Protein AF-A0A352IQT7-F1 (afdb_monomer_lite)

Foldseek 3Di:
DDDDDVVVVVVCVPDPVNVVVVVVVCVVQVQAAEDEAEEELDPVPCLLVVLVVVLVCCVVCVVNQVRYDYDYHYHYDDPPPCVSVVVVVSNVVSVCVSCVVRPD

Organism: NCBI:txid1033846

Secondary structure (DSSP, 8-state):
-----HHHHHHHHH-HHHHHHHHHHHHHTTTSEEEEEEEES-GGG-HHHHHHHHHHHHHH-GGGTTTEEEEEEEEPPPTT-THHHHHHHHHHHHHHHHHHHH--

Structure (mmCIF, N/CA/C/O backbone):
data_AF-A0A352IQT7-F1
#
_entry.id   AF-A0A352IQT7-F1
#
loop_
_atom_site.group_PDB
_atom_site.id
_atom_site.type_symbol
_atom_site.label_atom_id
_atom_site.label_alt_id
_atom_site.label_comp_id
_atom_site.label_asym_id
_atom_site.label_entity_id
_atom_site.label_seq_id
_atom_site.pdbx_PDB_ins_code
_atom_site.Cartn_x
_atom_site.Cartn_y
_atom_site.Cartn_z
_atom_site.occupancy
_atom_site.B_iso_or_equiv
_atom_site.auth_seq_id
_atom_site.auth_comp_id
_atom_site.auth_asym_id
_atom_site.auth_atom_id
_atom_site.pdbx_PDB_model_num
ATOM 1 N N . PRO A 1 1 ? 1.345 9.717 -25.162 1.00 83.56 1 PRO A N 1
ATOM 2 C CA . PRO A 1 1 ? 0.859 8.778 -24.121 1.00 83.56 1 PRO A CA 1
ATOM 3 C C . PRO A 1 1 ? 1.567 7.424 -24.238 1.00 83.56 1 PRO A C 1
ATOM 5 O O . PRO A 1 1 ? 1.629 6.871 -25.331 1.00 83.56 1 PRO A O 1
ATOM 8 N N . VAL A 1 2 ? 2.132 6.923 -23.139 1.00 90.31 2 VAL A N 1
ATOM 9 C CA . VAL A 1 2 ? 2.775 5.598 -23.091 1.00 90.31 2 VAL A CA 1
ATOM 10 C C . VAL A 1 2 ? 1.750 4.578 -22.587 1.00 90.31 2 VAL A C 1
ATOM 12 O O . VAL A 1 2 ? 1.005 4.882 -21.658 1.00 90.31 2 VAL A O 1
ATOM 15 N N . GLY A 1 3 ? 1.675 3.409 -23.229 1.00 94.19 3 GLY A N 1
ATOM 16 C CA . GLY A 1 3 ? 0.745 2.327 -22.885 1.00 94.19 3 GLY A CA 1
ATOM 17 C C . GLY A 1 3 ? 1.417 1.138 -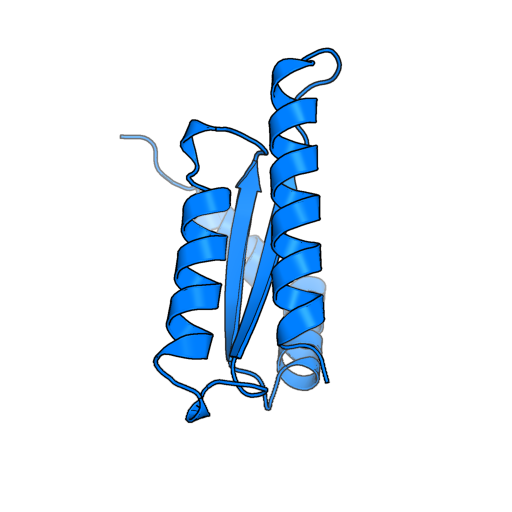22.189 1.00 94.19 3 GLY A C 1
ATOM 18 O O . GLY A 1 3 ? 2.596 1.187 -21.845 1.00 94.19 3 GLY A O 1
ATOM 19 N N . LEU A 1 4 ? 0.657 0.055 -22.015 1.00 95.12 4 LEU A N 1
ATOM 20 C CA . LEU A 1 4 ? 1.114 -1.225 -21.466 1.00 95.12 4 LEU A CA 1
ATOM 21 C C . LEU A 1 4 ? 1.083 -2.308 -22.552 1.00 95.12 4 LEU A C 1
ATOM 23 O O . LEU A 1 4 ? 0.149 -2.356 -23.353 1.00 95.12 4 LEU A O 1
ATOM 27 N N . ASP A 1 5 ? 2.064 -3.210 -22.544 1.00 96.44 5 ASP A N 1
ATOM 28 C CA . ASP A 1 5 ? 2.027 -4.417 -23.371 1.00 96.44 5 ASP A CA 1
ATOM 29 C C . ASP A 1 5 ? 0.996 -5.412 -22.816 1.00 96.44 5 ASP A C 1
ATOM 31 O O . ASP A 1 5 ? 1.235 -6.129 -21.840 1.00 96.44 5 ASP A O 1
ATOM 35 N N . LEU A 1 6 ? -0.168 -5.460 -23.464 1.00 96.81 6 LEU A N 1
ATOM 36 C CA . LEU A 1 6 ? -1.264 -6.344 -23.077 1.00 96.81 6 LEU A CA 1
ATOM 37 C C . LEU A 1 6 ? -0.925 -7.823 -23.266 1.00 96.81 6 LEU A C 1
ATOM 39 O O . LEU A 1 6 ? -1.455 -8.657 -22.535 1.00 96.81 6 LEU A O 1
ATOM 43 N N . ASN A 1 7 ? -0.058 -8.168 -24.219 1.00 97.69 7 ASN A N 1
ATOM 44 C CA . ASN A 1 7 ? 0.322 -9.559 -24.428 1.00 97.69 7 ASN A CA 1
ATOM 45 C C . ASN A 1 7 ? 1.168 -10.040 -23.260 1.00 97.69 7 ASN A C 1
ATOM 47 O O . ASN A 1 7 ? 0.893 -11.112 -22.730 1.00 97.69 7 ASN A O 1
ATOM 51 N N . ARG A 1 8 ? 2.123 -9.234 -22.789 1.00 96.56 8 ARG A N 1
ATOM 52 C CA . ARG A 1 8 ? 2.910 -9.573 -21.597 1.00 96.56 8 ARG A CA 1
ATOM 53 C C . ARG A 1 8 ? 2.028 -9.827 -20.372 1.00 96.56 8 ARG A C 1
ATOM 55 O O . ARG A 1 8 ? 2.259 -10.797 -19.656 1.00 96.56 8 ARG A O 1
ATOM 62 N N . VAL A 1 9 ? 0.999 -9.004 -20.159 1.00 96.81 9 VAL A N 1
ATOM 63 C CA . VAL A 1 9 ? 0.035 -9.204 -19.062 1.00 96.81 9 VAL A CA 1
ATOM 64 C C . VAL A 1 9 ? -0.745 -10.505 -19.241 1.00 96.81 9 VAL A C 1
ATOM 66 O O . VAL A 1 9 ? -0.846 -11.282 -18.299 1.00 96.81 9 VAL A O 1
ATOM 69 N N . ARG A 1 10 ? -1.264 -10.780 -20.445 1.00 97.50 10 ARG A N 1
ATOM 70 C CA . ARG A 1 10 ? -2.004 -12.023 -20.720 1.00 97.50 10 ARG A CA 1
ATOM 71 C C . ARG A 1 10 ? -1.153 -13.268 -20.489 1.00 97.50 10 ARG A C 1
ATOM 73 O O . ARG A 1 10 ? -1.653 -14.214 -19.899 1.00 97.50 10 ARG A O 1
ATOM 80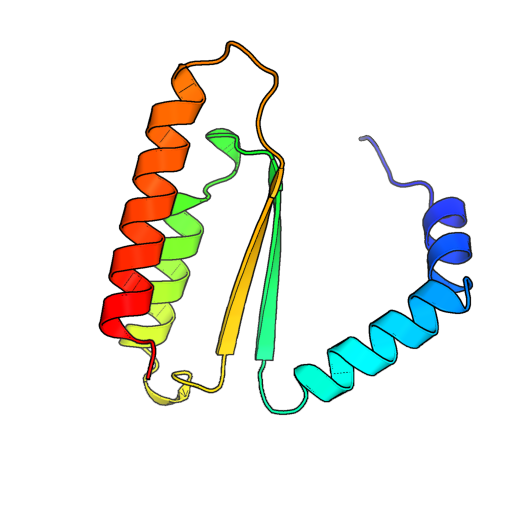 N N . HIS A 1 11 ? 0.109 -13.257 -20.919 1.00 97.44 11 HIS A N 1
ATOM 81 C CA . HIS A 1 11 ? 1.019 -14.382 -20.694 1.00 97.44 11 HIS A CA 1
ATOM 82 C C . HIS A 1 11 ? 1.282 -14.592 -19.202 1.00 97.44 11 HIS A C 1
ATOM 84 O O . HIS A 1 11 ? 1.193 -15.719 -18.736 1.00 97.44 11 HIS A O 1
ATOM 90 N N . ALA A 1 12 ? 1.525 -13.517 -18.444 1.00 96.56 12 ALA A N 1
ATOM 91 C CA . ALA A 1 12 ? 1.704 -13.615 -16.997 1.00 96.56 12 ALA A CA 1
ATOM 92 C C . ALA A 1 12 ? 0.452 -14.162 -16.291 1.00 96.56 12 ALA A C 1
ATOM 94 O O . ALA A 1 12 ? 0.567 -14.998 -15.407 1.00 96.56 12 ALA A O 1
ATOM 95 N N . LEU A 1 13 ? -0.746 -13.735 -16.703 1.00 96.81 13 LEU A N 1
ATOM 96 C CA . LEU A 1 13 ? -2.011 -14.224 -16.139 1.00 96.81 13 LEU A CA 1
ATOM 97 C C . LEU A 1 13 ? -2.357 -15.665 -16.545 1.00 96.81 13 LEU A C 1
ATOM 99 O O . LEU A 1 13 ? -3.231 -16.263 -15.927 1.00 96.81 13 LEU A O 1
ATOM 103 N N . ALA A 1 14 ? -1.716 -16.201 -17.585 1.00 97.00 14 ALA A N 1
ATOM 104 C CA . ALA A 1 14 ? -1.890 -17.580 -18.039 1.00 97.00 14 ALA A CA 1
ATOM 105 C C . ALA A 1 14 ? -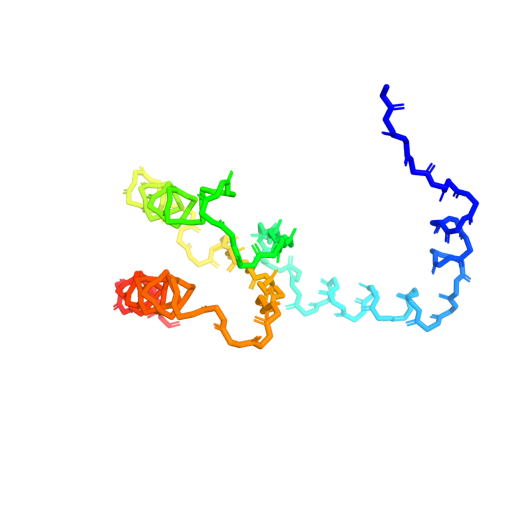0.845 -18.543 -17.452 1.00 97.00 14 ALA A C 1
ATOM 107 O O . ALA A 1 14 ? -0.957 -19.751 -17.647 1.00 97.00 14 ALA A O 1
ATOM 108 N N . ASP A 1 15 ? 0.176 -18.027 -16.764 1.00 98.19 15 ASP A N 1
ATOM 109 C CA . ASP A 1 15 ? 1.185 -18.843 -16.097 1.00 98.19 15 ASP A CA 1
ATOM 110 C C . ASP A 1 15 ? 0.564 -19.559 -14.890 1.00 98.19 15 ASP A C 1
ATOM 112 O O . ASP A 1 15 ? -0.006 -18.923 -13.998 1.00 98.19 15 ASP A O 1
ATOM 116 N N . GLN A 1 16 ? 0.693 -20.887 -14.850 1.00 98.00 16 GLN A N 1
ATOM 117 C CA . GLN A 1 16 ? 0.119 -21.708 -13.786 1.00 98.00 16 GLN A CA 1
ATOM 118 C C . GLN A 1 16 ? 0.626 -21.290 -12.400 1.00 98.00 16 GLN A C 1
ATOM 120 O O . GLN A 1 16 ? -0.160 -21.209 -11.464 1.00 98.00 16 GLN A O 1
ATOM 125 N N . SER A 1 17 ? 1.907 -20.932 -12.275 1.00 97.88 17 SER A N 1
ATOM 126 C CA . SER A 1 17 ? 2.479 -20.498 -10.996 1.00 97.88 17 SER A CA 1
ATOM 127 C C . SER A 1 17 ? 1.856 -19.193 -10.487 1.00 97.88 17 SER A C 1
ATOM 129 O O . SER A 1 17 ? 1.696 -18.998 -9.280 1.00 97.88 17 SER A O 1
ATOM 131 N N . VAL A 1 18 ? 1.462 -18.303 -11.404 1.00 97.69 18 VAL A N 1
ATOM 132 C CA . VAL A 1 18 ? 0.770 -17.052 -11.079 1.00 97.69 18 VAL A CA 1
ATOM 133 C C . VAL A 1 18 ? -0.666 -17.340 -10.658 1.00 97.69 18 VAL A C 1
ATOM 135 O O . VAL A 1 18 ? -1.117 -16.789 -9.655 1.00 97.69 18 VAL A O 1
ATOM 138 N N . ILE A 1 19 ? -1.365 -18.221 -11.376 1.00 97.88 19 ILE A N 1
ATOM 139 C CA . ILE A 1 19 ? -2.732 -18.640 -11.041 1.00 97.88 19 ILE A CA 1
ATOM 140 C C . ILE A 1 19 ? -2.769 -19.274 -9.643 1.00 97.88 19 ILE A C 1
ATOM 142 O O . ILE A 1 19 ? -3.527 -18.809 -8.790 1.00 97.88 19 ILE A O 1
ATOM 146 N N . ASP A 1 20 ? -1.889 -20.240 -9.369 1.00 97.88 20 ASP A N 1
ATOM 147 C CA . ASP A 1 20 ? -1.801 -20.930 -8.075 1.00 97.88 20 ASP A CA 1
ATOM 148 C C . ASP A 1 20 ? -1.507 -19.941 -6.931 1.00 97.88 20 ASP A C 1
ATOM 150 O O . ASP A 1 20 ? -2.094 -20.007 -5.841 1.00 97.88 20 ASP A O 1
ATOM 154 N N . ARG A 1 21 ? -0.630 -18.955 -7.180 1.00 96.62 21 ARG A N 1
ATOM 155 C CA . ARG A 1 21 ? -0.332 -17.913 -6.192 1.00 96.62 21 ARG A CA 1
ATOM 156 C C . ARG A 1 21 ? -1.519 -16.979 -5.975 1.00 96.62 21 ARG A C 1
ATOM 158 O O . ARG A 1 21 ? -1.768 -16.589 -4.835 1.00 96.62 21 ARG A O 1
ATOM 165 N N . MET A 1 22 ? -2.253 -16.624 -7.029 1.00 95.25 22 MET A N 1
ATOM 166 C CA . MET A 1 22 ? -3.465 -15.808 -6.923 1.00 95.25 22 MET A CA 1
ATOM 167 C C . MET A 1 22 ? -4.559 -16.519 -6.123 1.00 95.25 22 MET A C 1
ATOM 169 O O . MET A 1 22 ? -5.232 -15.869 -5.327 1.00 95.25 22 MET A O 1
ATOM 173 N N . GLU A 1 23 ? -4.739 -17.829 -6.300 1.00 96.31 23 GLU A N 1
ATOM 174 C CA . GLU A 1 23 ? -5.686 -18.619 -5.502 1.00 96.31 23 GLU A CA 1
ATOM 175 C C . GLU A 1 23 ? -5.277 -18.674 -4.032 1.00 96.31 23 GLU A C 1
ATOM 177 O O . GLU A 1 23 ? -6.091 -18.379 -3.157 1.00 96.31 23 GLU A O 1
ATOM 182 N N . THR A 1 24 ? -3.999 -18.944 -3.764 1.00 96.12 24 THR A N 1
ATOM 183 C CA . THR A 1 24 ? -3.448 -18.910 -2.403 1.00 96.12 24 THR A CA 1
ATOM 184 C C . THR A 1 24 ? -3.714 -17.562 -1.726 1.00 96.12 24 THR A C 1
ATOM 186 O O . THR A 1 24 ? -4.267 -17.523 -0.631 1.00 96.12 24 THR A O 1
ATOM 189 N N . LEU A 1 25 ? -3.399 -16.450 -2.399 1.00 92.50 25 LEU A N 1
ATOM 190 C CA . LEU A 1 25 ? -3.609 -15.102 -1.862 1.00 92.50 25 LEU A CA 1
ATOM 191 C C . LEU A 1 25 ? -5.090 -14.783 -1.623 1.00 92.50 25 LEU A C 1
ATOM 193 O O . LEU A 1 25 ? -5.425 -14.132 -0.639 1.00 92.50 25 LEU A O 1
ATOM 197 N N . ARG A 1 26 ? -5.990 -15.229 -2.508 1.00 91.88 26 ARG A N 1
ATOM 198 C CA . ARG A 1 26 ? -7.437 -15.039 -2.315 1.00 91.88 26 ARG A CA 1
ATOM 199 C C . ARG A 1 26 ? -7.944 -15.774 -1.081 1.00 91.88 26 ARG A C 1
ATOM 201 O O . ARG A 1 26 ? -8.778 -15.222 -0.374 1.00 91.88 26 ARG A O 1
ATOM 208 N N . ASN A 1 27 ? -7.434 -16.976 -0.822 1.00 93.94 27 ASN A N 1
ATOM 209 C CA . ASN A 1 27 ? -7.789 -17.744 0.367 1.00 93.94 27 ASN A CA 1
ATOM 210 C C . ASN A 1 27 ? -7.220 -17.100 1.641 1.00 93.94 27 ASN A C 1
ATOM 212 O O . ASN A 1 27 ? -7.946 -16.944 2.615 1.00 93.94 27 ASN A O 1
ATOM 216 N N . GLU A 1 28 ? -5.956 -16.660 1.620 1.00 91.25 28 GLU A N 1
ATOM 217 C CA . GLU A 1 28 ? -5.314 -15.952 2.744 1.00 91.25 28 GLU A CA 1
ATOM 218 C C . GLU A 1 28 ? -6.042 -14.645 3.119 1.00 91.25 28 GLU A C 1
ATOM 220 O O . GLU A 1 28 ? -6.004 -14.227 4.274 1.00 91.25 28 GLU A O 1
ATOM 225 N N . LEU A 1 29 ? -6.711 -14.003 2.155 1.00 89.06 29 LEU A N 1
ATOM 226 C CA . LEU A 1 29 ? -7.347 -12.690 2.309 1.00 89.06 29 LEU A CA 1
ATOM 227 C C . LEU A 1 29 ? -8.883 -12.735 2.245 1.00 89.06 29 LEU A C 1
ATOM 229 O O . LEU A 1 29 ? -9.511 -11.691 2.091 1.00 89.06 29 LEU A O 1
ATOM 233 N N . MET A 1 30 ? -9.506 -13.913 2.340 1.00 88.44 30 MET A N 1
ATOM 234 C CA . MET A 1 30 ? -10.933 -14.095 2.028 1.00 88.44 30 MET A CA 1
ATOM 235 C C . MET A 1 30 ? -11.892 -13.210 2.844 1.00 88.44 30 MET A C 1
ATOM 237 O O . MET A 1 30 ? -12.897 -12.745 2.308 1.00 88.44 30 MET A O 1
ATOM 241 N N . ASP A 1 31 ? -11.558 -12.920 4.103 1.00 88.88 31 ASP A N 1
ATOM 242 C CA . ASP A 1 31 ? -12.382 -12.110 5.011 1.00 88.88 31 ASP A CA 1
ATOM 243 C C . ASP A 1 31 ? -11.931 -10.641 5.099 1.00 88.88 31 ASP A C 1
ATOM 245 O O . ASP A 1 31 ? -12.483 -9.849 5.868 1.00 88.88 31 ASP A O 1
ATOM 249 N N . VAL A 1 32 ? -10.936 -10.252 4.294 1.00 89.94 32 VAL A N 1
ATOM 250 C CA . VAL A 1 32 ? -10.319 -8.926 4.330 1.00 89.94 32 VAL A CA 1
ATOM 251 C C . VAL A 1 32 ? -10.419 -8.254 2.968 1.00 89.94 32 VAL A C 1
ATOM 253 O O . VAL A 1 32 ? -9.966 -8.753 1.940 1.00 89.94 32 VAL A O 1
ATOM 256 N N . ARG A 1 33 ? -10.954 -7.034 2.951 1.00 93.25 33 ARG A N 1
ATOM 257 C CA . ARG A 1 33 ? -10.897 -6.180 1.764 1.00 93.25 33 ARG A CA 1
ATOM 258 C C . ARG A 1 33 ? -9.511 -5.550 1.660 1.00 93.25 33 ARG A C 1
ATOM 260 O O . ARG A 1 33 ? -9.176 -4.638 2.413 1.00 93.25 33 ARG A O 1
ATOM 267 N N . LEU A 1 34 ? -8.711 -6.041 0.719 1.00 93.69 34 LEU A N 1
ATOM 268 C CA . LEU A 1 34 ? -7.369 -5.529 0.461 1.00 93.69 34 LEU A CA 1
ATOM 269 C C . LEU A 1 34 ? -7.409 -4.246 -0.383 1.00 93.69 34 LEU A C 1
ATOM 271 O O . LEU A 1 34 ? -7.940 -4.235 -1.493 1.00 93.69 34 LEU A O 1
ATOM 275 N N . ILE A 1 35 ? -6.761 -3.193 0.108 1.00 96.06 35 ILE A N 1
ATOM 276 C CA . ILE A 1 35 ? -6.309 -2.052 -0.688 1.00 96.06 35 ILE A CA 1
ATOM 277 C C . ILE A 1 35 ? -4.836 -2.302 -1.018 1.00 96.06 35 ILE A C 1
ATOM 279 O O . ILE A 1 35 ? -4.012 -2.417 -0.114 1.00 96.06 35 ILE A O 1
ATOM 283 N N . LEU A 1 36 ? -4.499 -2.393 -2.304 1.00 95.06 36 LEU A N 1
ATOM 284 C CA . LEU A 1 36 ? -3.128 -2.614 -2.767 1.00 95.06 36 LEU A CA 1
ATOM 285 C C . LEU A 1 36 ? -2.574 -1.341 -3.417 1.00 95.06 36 LEU A C 1
ATOM 287 O O . LEU A 1 36 ? -3.158 -0.832 -4.373 1.00 95.06 36 LEU A O 1
ATOM 291 N N . SER A 1 37 ? -1.421 -0.870 -2.942 1.00 95.81 37 SER A N 1
ATOM 292 C CA . SER A 1 37 ? -0.634 0.193 -3.581 1.00 95.81 37 SER A CA 1
ATOM 293 C C . SER A 1 37 ? 0.733 -0.357 -3.973 1.00 95.81 37 SER A C 1
ATOM 295 O O . SER A 1 37 ? 1.435 -0.906 -3.129 1.00 95.81 37 SER A O 1
ATOM 297 N N . VAL A 1 38 ? 1.123 -0.219 -5.242 1.00 95.12 38 VAL A N 1
ATOM 298 C CA . VAL A 1 38 ? 2.445 -0.639 -5.735 1.00 95.12 38 VAL A CA 1
ATOM 299 C C . VAL A 1 38 ? 3.099 0.531 -6.446 1.00 95.12 38 VAL A C 1
ATOM 301 O O . VAL A 1 38 ? 2.594 1.014 -7.460 1.00 95.12 38 VAL A O 1
ATOM 304 N N . GLU A 1 39 ? 4.229 0.989 -5.922 1.00 92.50 39 GLU A N 1
ATOM 305 C CA . GLU A 1 39 ? 4.910 2.173 -6.434 1.00 92.50 39 GLU A CA 1
ATOM 306 C C . GLU A 1 39 ? 6.389 2.207 -6.058 1.00 92.50 39 GLU A C 1
ATOM 308 O O . GLU A 1 39 ? 6.888 1.399 -5.278 1.00 92.50 39 GLU A O 1
ATOM 313 N N . ARG A 1 40 ? 7.119 3.151 -6.648 1.00 91.69 40 ARG A N 1
ATOM 314 C CA . ARG A 1 40 ? 8.482 3.457 -6.219 1.00 91.69 40 ARG A CA 1
ATOM 315 C C . ARG A 1 40 ? 8.445 4.392 -5.019 1.00 91.69 40 ARG A C 1
ATOM 317 O O . ARG A 1 40 ? 7.555 5.233 -4.938 1.00 91.69 40 ARG A O 1
ATOM 324 N N . LEU A 1 41 ? 9.463 4.295 -4.172 1.00 90.38 41 LEU A N 1
ATOM 325 C CA . LEU A 1 41 ? 9.757 5.305 -3.164 1.00 90.38 41 LEU A CA 1
ATOM 326 C C . LEU A 1 41 ? 10.113 6.621 -3.869 1.00 90.38 41 LEU A C 1
ATOM 328 O O . LEU A 1 41 ? 11.215 6.773 -4.397 1.00 90.38 41 LEU A O 1
ATOM 332 N N . ASP A 1 42 ? 9.130 7.514 -3.960 1.00 89.25 42 ASP A N 1
ATOM 333 C CA . ASP A 1 42 ? 9.216 8.776 -4.686 1.00 89.25 42 ASP A CA 1
ATOM 334 C C . ASP A 1 42 ? 8.212 9.790 -4.108 1.00 89.25 42 ASP A C 1
ATOM 336 O O . ASP A 1 42 ? 7.044 9.464 -3.889 1.00 89.25 42 ASP A O 1
ATOM 340 N N . PHE A 1 43 ? 8.653 11.027 -3.866 1.00 87.00 43 PHE A N 1
ATOM 341 C CA . PHE A 1 43 ? 7.833 12.087 -3.262 1.00 87.00 43 PHE A CA 1
ATOM 342 C C . PHE A 1 43 ? 6.619 12.475 -4.107 1.00 87.00 43 PHE A C 1
ATOM 344 O O . PHE A 1 43 ? 5.607 12.930 -3.585 1.00 87.00 43 PHE A O 1
ATOM 351 N N . THR A 1 44 ? 6.683 12.267 -5.420 1.00 90.75 44 THR A N 1
ATOM 352 C CA . THR A 1 44 ? 5.588 12.603 -6.340 1.00 90.75 44 THR A CA 1
ATOM 353 C C . THR A 1 44 ? 4.419 11.622 -6.265 1.00 90.75 44 THR A C 1
ATOM 355 O O . THR A 1 44 ? 3.410 11.803 -6.949 1.00 90.75 44 THR A O 1
ATOM 358 N N . LYS A 1 45 ? 4.552 10.553 -5.473 1.00 92.62 45 LYS A N 1
ATOM 359 C CA . LYS A 1 45 ? 3.5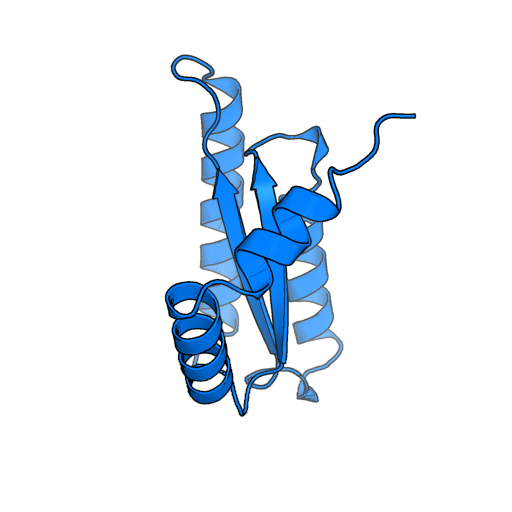80 9.460 -5.398 1.00 92.62 45 LYS A CA 1
ATOM 360 C C . LYS A 1 45 ? 2.556 9.592 -4.278 1.00 92.62 45 LYS A C 1
ATOM 362 O O . LYS A 1 45 ? 1.613 8.802 -4.234 1.00 92.62 45 LYS A O 1
ATOM 367 N N . GLY A 1 46 ? 2.708 10.597 -3.419 1.00 93.88 46 GLY A N 1
ATOM 368 C CA . GLY A 1 46 ? 1.747 10.896 -2.362 1.00 93.88 46 GLY A CA 1
ATOM 369 C C . GLY A 1 46 ? 1.578 9.746 -1.363 1.00 93.88 46 GLY A C 1
ATOM 370 O O . GLY A 1 46 ? 0.456 9.339 -1.058 1.00 93.88 46 GLY A O 1
ATOM 371 N N . ILE A 1 47 ? 2.688 9.115 -0.958 1.00 94.69 47 ILE A N 1
ATOM 372 C CA . ILE A 1 47 ? 2.665 7.924 -0.093 1.00 94.69 47 ILE A CA 1
ATOM 373 C C . ILE A 1 47 ? 2.139 8.288 1.300 1.00 94.69 47 ILE A C 1
ATOM 375 O O . ILE A 1 47 ? 1.292 7.572 1.831 1.00 94.69 47 ILE A O 1
ATOM 379 N N . ILE A 1 48 ? 2.601 9.408 1.862 1.00 95.50 48 ILE A N 1
ATOM 380 C CA . ILE A 1 48 ? 2.175 9.887 3.183 1.00 95.50 48 ILE A CA 1
ATOM 381 C C . ILE A 1 48 ? 0.688 10.235 3.161 1.00 95.50 48 ILE A C 1
ATOM 383 O O . ILE A 1 48 ? -0.074 9.753 3.988 1.00 95.50 48 ILE A O 1
ATOM 387 N N . GLU A 1 49 ? 0.245 10.958 2.139 1.00 96.75 49 GLU A N 1
ATOM 388 C CA . GLU A 1 49 ? -1.144 11.373 1.969 1.00 96.75 49 GLU A CA 1
ATOM 389 C C . GLU A 1 49 ? -2.086 10.171 1.834 1.00 96.75 49 GLU A C 1
ATOM 391 O O . GLU A 1 49 ? -3.214 10.207 2.326 1.00 96.75 49 GLU A O 1
ATOM 396 N N . LYS A 1 50 ? -1.636 9.078 1.201 1.00 97.12 50 LYS A N 1
ATOM 397 C CA . LYS A 1 50 ? -2.394 7.818 1.153 1.00 97.12 50 LYS A CA 1
ATOM 398 C C . LYS A 1 50 ? -2.509 7.149 2.517 1.00 97.12 50 LYS A C 1
ATOM 400 O O . LYS A 1 50 ? -3.583 6.640 2.837 1.00 97.12 50 LYS A O 1
ATOM 405 N N . LEU A 1 51 ? -1.435 7.140 3.301 1.00 97.62 51 LEU A N 1
ATOM 406 C CA . LEU A 1 51 ? -1.457 6.609 4.663 1.00 97.62 51 LEU A CA 1
ATOM 407 C C . LEU A 1 51 ? -2.386 7.439 5.559 1.00 97.62 51 LEU A C 1
ATOM 409 O O . LEU A 1 51 ? -3.237 6.868 6.238 1.00 97.62 51 LEU A O 1
ATOM 413 N N . ASP A 1 52 ? -2.303 8.767 5.484 1.00 97.75 52 ASP A N 1
ATOM 414 C CA . ASP A 1 52 ? -3.168 9.679 6.238 1.00 97.75 52 ASP A CA 1
ATOM 415 C C . ASP A 1 52 ? -4.640 9.540 5.818 1.00 97.75 52 ASP A C 1
ATOM 417 O O . ASP A 1 52 ? -5.542 9.532 6.658 1.00 97.75 52 ASP A O 1
ATOM 421 N N . ALA A 1 53 ? -4.913 9.370 4.519 1.00 98.00 53 ALA A N 1
ATOM 422 C CA . ALA A 1 53 ? -6.262 9.107 4.025 1.00 98.00 53 ALA A CA 1
ATOM 423 C C . ALA A 1 53 ? -6.806 7.760 4.525 1.00 98.00 53 ALA A C 1
ATOM 425 O O . ALA A 1 53 ? -7.977 7.671 4.899 1.00 98.00 53 ALA A O 1
ATOM 426 N N . TYR A 1 54 ? -5.968 6.721 4.559 1.00 97.94 54 TYR A N 1
ATOM 427 C CA . TYR A 1 54 ? -6.334 5.415 5.103 1.00 97.94 54 TYR A CA 1
ATOM 428 C C . TYR A 1 54 ? -6.641 5.491 6.601 1.00 97.94 54 TYR A C 1
ATOM 430 O O . TYR A 1 54 ? -7.675 4.997 7.049 1.00 97.94 54 TYR A O 1
ATOM 438 N N . GLU A 1 55 ? -5.796 6.168 7.373 1.00 97.62 55 GLU A N 1
ATOM 439 C CA . GLU A 1 55 ? -6.045 6.424 8.787 1.00 97.62 55 GLU A CA 1
ATOM 440 C C . GLU A 1 55 ? -7.355 7.183 9.009 1.00 97.62 55 GLU A C 1
ATOM 442 O O . GLU A 1 55 ? -8.179 6.797 9.842 1.00 97.62 55 GLU A O 1
ATOM 447 N N . ARG A 1 56 ? -7.560 8.267 8.259 1.00 98.00 56 ARG A N 1
ATOM 448 C CA . ARG A 1 56 ? -8.774 9.071 8.345 1.00 98.00 56 ARG A CA 1
ATOM 449 C C . ARG A 1 56 ? -10.010 8.228 8.044 1.00 98.00 56 ARG A C 1
ATOM 451 O O . ARG A 1 56 ? -10.970 8.296 8.805 1.00 98.00 56 ARG A O 1
ATOM 458 N N . MET A 1 57 ? -9.960 7.390 7.008 1.00 97.88 57 MET A N 1
ATOM 459 C CA . MET A 1 57 ? -11.029 6.442 6.688 1.00 97.88 57 MET A CA 1
ATOM 460 C C . MET A 1 57 ? -11.326 5.514 7.874 1.00 97.88 57 MET A C 1
ATOM 462 O O . MET A 1 57 ? -12.488 5.353 8.225 1.00 97.88 57 MET A O 1
ATOM 466 N N . LEU A 1 58 ? -10.315 4.935 8.532 1.00 96.88 58 LEU A N 1
ATOM 467 C CA . LEU A 1 58 ? -10.535 4.061 9.695 1.00 96.88 58 LEU A CA 1
ATOM 468 C C . LEU A 1 58 ? -11.102 4.800 10.918 1.00 96.88 58 LEU A C 1
ATOM 470 O O . LEU A 1 58 ? -11.827 4.200 11.717 1.00 96.88 58 LEU A O 1
ATOM 474 N N . ASN A 1 59 ? -10.773 6.082 11.085 1.00 96.81 59 ASN A N 1
ATOM 475 C CA . ASN A 1 59 ? -11.325 6.922 12.148 1.00 96.81 59 ASN A CA 1
ATOM 476 C C . ASN A 1 59 ? -12.784 7.313 11.878 1.00 96.81 59 ASN A C 1
ATOM 478 O O . ASN A 1 59 ? -13.617 7.202 12.777 1.00 96.81 59 ASN A O 1
ATOM 482 N N . GLU A 1 60 ? -13.092 7.749 10.655 1.00 98.12 60 GLU A N 1
ATOM 483 C CA . GLU A 1 60 ? -14.438 8.172 10.242 1.00 98.12 60 GLU A CA 1
ATOM 484 C C . GLU A 1 60 ? -15.399 6.984 10.076 1.00 98.12 60 GLU A C 1
ATOM 486 O O . GLU A 1 60 ? -16.599 7.136 10.297 1.00 98.12 60 GLU A O 1
ATOM 491 N N . HIS A 1 61 ? -14.868 5.797 9.763 1.00 97.06 61 HIS A N 1
ATOM 492 C CA . HIS A 1 61 ? -15.630 4.570 9.527 1.00 97.06 61 HIS A CA 1
ATOM 493 C C . HIS A 1 61 ? -15.148 3.403 10.408 1.00 97.06 61 HIS A C 1
ATOM 495 O O . HIS A 1 61 ? -14.469 2.484 9.929 1.00 97.06 61 HIS A O 1
ATOM 501 N N . PRO A 1 62 ? -15.497 3.386 11.712 1.00 95.06 62 PRO A N 1
ATOM 502 C CA . PRO A 1 62 ? -15.092 2.324 12.630 1.00 95.06 62 PRO A CA 1
ATOM 503 C C . PRO A 1 62 ? -15.519 0.916 12.198 1.00 95.06 62 PRO A C 1
ATOM 505 O O . PRO A 1 62 ? -14.865 -0.057 12.562 1.00 95.06 62 PRO A O 1
ATOM 508 N N . GLU A 1 63 ? -16.583 0.791 11.406 1.00 95.19 63 GLU A N 1
ATOM 509 C CA . GLU A 1 63 ? -17.079 -0.467 10.850 1.00 95.19 63 GLU A CA 1
ATOM 510 C C . GLU A 1 63 ? -16.130 -1.131 9.844 1.00 95.19 63 GLU A C 1
ATOM 512 O O . GLU A 1 63 ? -16.325 -2.311 9.524 1.00 95.19 63 GLU A O 1
ATOM 517 N N . LEU A 1 64 ? -15.151 -0.377 9.325 1.00 94.25 64 LEU A N 1
ATOM 518 C CA . LEU A 1 64 ? -14.113 -0.852 8.407 1.00 94.25 64 LEU A CA 1
ATOM 519 C C . LEU A 1 64 ? -12.868 -1.365 9.132 1.00 94.25 64 LEU A C 1
ATOM 521 O O . LEU A 1 64 ? -12.079 -2.090 8.519 1.00 94.25 64 LEU A O 1
ATOM 525 N N . LYS A 1 65 ? -12.702 -1.037 10.421 1.00 91.62 65 LYS A N 1
ATOM 526 C CA . LYS A 1 65 ? -11.633 -1.603 11.256 1.00 91.62 65 LYS A CA 1
ATOM 527 C C . LYS A 1 65 ? -11.713 -3.128 11.194 1.00 91.62 65 LYS A C 1
ATOM 529 O O . LYS A 1 65 ? -12.811 -3.674 11.129 1.00 91.62 65 LYS A O 1
ATOM 534 N N . THR A 1 66 ? -10.550 -3.774 11.126 1.00 86.94 66 THR A N 1
ATOM 535 C CA . THR A 1 66 ? -10.348 -5.228 10.939 1.00 86.94 66 THR A CA 1
ATOM 536 C C . THR A 1 66 ? -10.926 -5.854 9.659 1.00 86.94 66 THR A C 1
ATOM 538 O O . THR A 1 66 ? -10.598 -6.994 9.352 1.00 86.94 66 THR A O 1
ATOM 541 N N . LYS A 1 67 ? -11.723 -5.125 8.862 1.00 92.06 67 LYS A N 1
ATOM 542 C CA . LYS A 1 67 ? -12.307 -5.613 7.596 1.00 92.06 67 LYS A CA 1
ATOM 543 C C . LYS A 1 67 ? -11.585 -5.121 6.352 1.00 92.06 67 LYS A C 1
ATOM 545 O O . LYS A 1 67 ? -11.846 -5.625 5.259 1.00 92.06 67 LYS A O 1
ATOM 550 N N . VAL A 1 68 ? -10.770 -4.081 6.484 1.00 94.88 68 VAL A N 1
ATOM 551 C CA . VAL A 1 68 ? -10.003 -3.485 5.390 1.00 94.88 68 VAL A CA 1
ATOM 552 C C . VAL A 1 68 ? -8.538 -3.452 5.793 1.00 94.88 68 VAL A C 1
ATOM 554 O O . VAL A 1 68 ? -8.212 -3.078 6.918 1.00 94.88 68 VAL A O 1
ATOM 557 N N . THR A 1 69 ? -7.660 -3.821 4.866 1.00 93.69 69 THR A N 1
ATOM 558 C CA . THR A 1 69 ? -6.210 -3.776 5.065 1.00 93.69 69 THR A CA 1
ATOM 559 C C . THR A 1 69 ? -5.556 -3.068 3.896 1.00 93.69 69 THR A C 1
ATOM 561 O O . THR A 1 69 ? -5.834 -3.383 2.741 1.00 93.69 69 THR A O 1
ATOM 564 N N . LEU A 1 70 ? -4.665 -2.128 4.196 1.00 95.88 70 LEU A N 1
ATOM 565 C CA . LEU A 1 70 ? -3.792 -1.494 3.217 1.00 95.88 70 LEU A CA 1
ATOM 566 C C . LEU A 1 70 ? -2.454 -2.243 3.143 1.00 95.88 70 LEU A C 1
ATOM 568 O O . LEU A 1 70 ? -1.731 -2.321 4.132 1.00 95.88 70 LEU A O 1
ATOM 572 N N . MET A 1 71 ? -2.110 -2.752 1.960 1.00 94.38 71 MET A N 1
ATOM 573 C CA . MET A 1 71 ? -0.788 -3.290 1.637 1.00 94.38 71 MET A CA 1
ATOM 574 C C . MET A 1 71 ? -0.093 -2.359 0.647 1.00 94.38 71 MET A C 1
ATOM 576 O O . MET A 1 71 ? -0.555 -2.173 -0.481 1.00 94.38 71 MET A O 1
ATOM 580 N N . MET A 1 72 ? 1.035 -1.787 1.066 1.00 94.75 72 MET A N 1
ATOM 581 C CA . MET A 1 72 ? 1.869 -0.938 0.217 1.00 94.75 72 MET A CA 1
ATOM 582 C C . MET A 1 72 ? 3.180 -1.648 -0.106 1.00 94.75 72 MET A C 1
ATOM 584 O O . MET A 1 72 ? 3.927 -2.028 0.792 1.00 94.75 72 MET A O 1
ATOM 588 N N . VAL A 1 73 ? 3.464 -1.816 -1.395 1.00 93.38 73 VAL A N 1
ATOM 589 C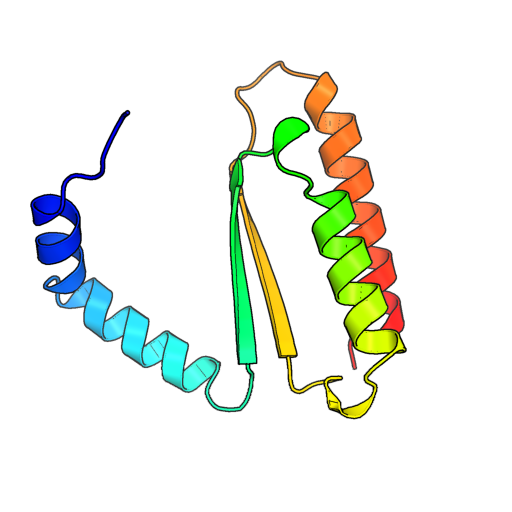 CA . VAL A 1 73 ? 4.737 -2.335 -1.898 1.00 93.38 73 VAL A CA 1
ATOM 590 C C . VAL A 1 73 ? 5.519 -1.168 -2.485 1.00 93.38 73 VAL A C 1
ATOM 592 O O . VAL A 1 73 ? 5.232 -0.708 -3.593 1.00 93.38 73 VAL A O 1
ATOM 595 N N . CYS A 1 74 ? 6.509 -0.697 -1.728 1.00 90.00 74 CYS A N 1
ATOM 596 C CA . CYS A 1 74 ? 7.390 0.394 -2.129 1.00 90.00 74 CYS A CA 1
ATOM 597 C C . CYS A 1 74 ? 8.722 -0.164 -2.639 1.00 90.00 74 CYS A C 1
ATOM 599 O O . CYS A 1 74 ? 9.501 -0.739 -1.882 1.00 90.00 74 CYS A O 1
ATOM 601 N N . VAL A 1 75 ? 9.001 0.020 -3.929 1.00 86.25 75 VAL A N 1
ATOM 602 C CA . VAL A 1 75 ? 10.297 -0.341 -4.519 1.00 86.25 75 VAL A CA 1
ATOM 603 C C . VAL A 1 75 ? 11.315 0.751 -4.171 1.00 86.25 75 VAL A C 1
ATOM 605 O O . VAL A 1 75 ? 11.046 1.921 -4.471 1.00 86.25 75 VAL A O 1
ATOM 608 N N . PRO A 1 76 ? 12.468 0.415 -3.565 1.00 79.50 76 PRO A N 1
ATOM 609 C CA . PRO A 1 76 ? 13.445 1.408 -3.137 1.00 79.50 76 PRO A CA 1
ATOM 610 C C . PRO A 1 76 ? 13.991 2.222 -4.315 1.00 79.50 76 PRO A C 1
ATOM 612 O O . PRO A 1 76 ? 14.035 1.766 -5.463 1.00 79.50 76 PRO A O 1
ATOM 615 N N . ALA A 1 77 ? 14.407 3.453 -4.022 1.00 74.00 77 ALA A N 1
ATOM 616 C CA . ALA A 1 77 ? 15.088 4.300 -4.989 1.00 74.00 77 ALA A CA 1
ATOM 617 C C . ALA A 1 77 ? 16.483 3.746 -5.339 1.00 74.00 77 ALA A C 1
ATOM 619 O O . ALA A 1 77 ? 17.028 2.885 -4.648 1.00 74.00 77 ALA A O 1
ATOM 620 N N . ALA A 1 78 ? 17.069 4.250 -6.429 1.00 74.81 78 ALA A N 1
ATOM 621 C CA . ALA A 1 78 ? 18.446 3.923 -6.784 1.00 74.81 78 ALA A CA 1
ATOM 622 C C . ALA A 1 78 ? 19.407 4.310 -5.644 1.00 74.81 78 ALA A C 1
ATOM 624 O O . ALA A 1 78 ? 19.219 5.335 -4.986 1.00 74.81 78 ALA A O 1
ATOM 625 N N . ALA A 1 79 ? 20.439 3.491 -5.431 1.00 68.25 79 ALA A N 1
ATOM 626 C CA . ALA A 1 79 ? 21.422 3.700 -4.373 1.00 68.25 79 ALA A CA 1
ATOM 627 C C . ALA A 1 79 ? 22.077 5.094 -4.464 1.00 68.25 79 ALA A C 1
ATOM 629 O O . ALA A 1 79 ? 22.414 5.556 -5.554 1.00 68.25 79 ALA A O 1
ATOM 630 N N . GLY A 1 80 ? 22.271 5.745 -3.311 1.00 70.06 80 GLY A N 1
ATOM 631 C CA . GLY A 1 80 ? 22.951 7.043 -3.194 1.00 70.06 80 GLY A CA 1
ATOM 632 C C . GLY A 1 80 ? 22.041 8.277 -3.168 1.00 70.06 80 GLY A C 1
ATOM 633 O O . GLY A 1 80 ? 22.546 9.394 -3.101 1.00 70.06 80 GLY A O 1
ATOM 634 N N . MET A 1 81 ? 20.716 8.109 -3.202 1.00 76.31 81 MET A N 1
ATOM 635 C CA . MET A 1 81 ? 19.766 9.222 -3.088 1.00 76.31 81 MET A CA 1
ATOM 636 C C . MET A 1 81 ? 19.267 9.390 -1.649 1.00 76.31 81 MET A C 1
ATOM 638 O O . MET A 1 81 ? 18.195 8.904 -1.292 1.00 76.31 81 MET A O 1
ATOM 642 N N . THR A 1 82 ? 20.033 10.133 -0.849 1.00 76.94 82 THR A N 1
ATOM 643 C CA . THR A 1 82 ? 19.739 10.425 0.567 1.00 76.94 82 THR A CA 1
ATOM 644 C C . THR A 1 82 ? 18.400 11.124 0.783 1.00 76.94 82 THR A C 1
ATOM 646 O O . THR A 1 82 ? 17.772 10.946 1.819 1.00 76.94 82 THR A O 1
ATOM 649 N N . ILE A 1 83 ? 17.907 11.866 -0.215 1.00 77.38 83 ILE A N 1
ATOM 650 C CA . ILE A 1 83 ? 16.596 12.522 -0.143 1.00 77.38 83 ILE A CA 1
ATOM 651 C C . ILE A 1 83 ? 15.469 11.519 0.152 1.00 77.38 83 ILE A C 1
ATOM 653 O O . ILE A 1 83 ? 14.517 11.854 0.838 1.00 77.38 83 ILE A O 1
ATOM 657 N N . TYR A 1 84 ? 15.586 10.264 -0.293 1.00 84.56 84 TYR A N 1
ATOM 658 C CA . TYR A 1 84 ? 14.566 9.248 -0.030 1.00 84.56 84 TYR A CA 1
ATOM 659 C C . TYR A 1 84 ? 14.683 8.582 1.343 1.00 84.56 84 TYR A C 1
ATOM 661 O O . TYR A 1 84 ? 13.738 7.912 1.752 1.00 84.56 84 TYR A O 1
ATOM 669 N N . GLU A 1 85 ? 15.789 8.770 2.067 1.00 85.50 85 GLU A N 1
ATOM 670 C CA . GLU A 1 85 ? 15.942 8.262 3.437 1.00 85.50 85 GLU A CA 1
ATOM 671 C C . GLU A 1 85 ? 14.978 8.980 4.386 1.00 85.50 85 GLU A C 1
ATOM 673 O O . GLU A 1 85 ? 14.328 8.340 5.210 1.00 85.50 85 GLU A O 1
ATOM 678 N N . GLU A 1 86 ? 14.814 10.296 4.214 1.00 87.81 86 GLU A N 1
ATOM 679 C CA . GLU A 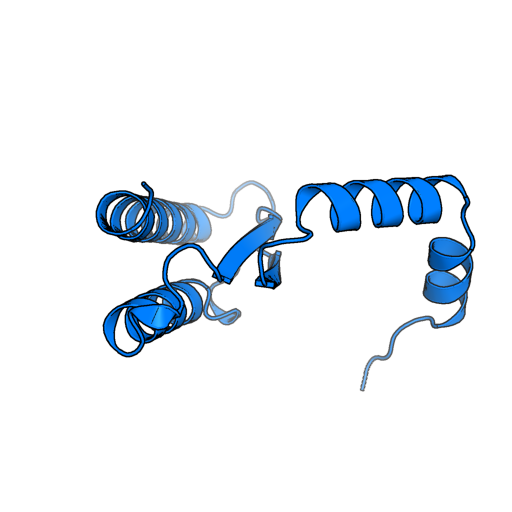1 86 ? 13.846 11.075 4.988 1.00 87.81 86 GLU A CA 1
ATOM 680 C C . GLU A 1 86 ? 12.410 10.625 4.694 1.00 87.81 86 GLU A C 1
ATOM 682 O O . GLU A 1 86 ? 11.641 10.375 5.623 1.00 87.81 86 GLU A O 1
ATOM 687 N N . LEU A 1 87 ? 12.062 10.439 3.414 1.00 89.56 87 LEU A N 1
ATOM 688 C CA . LEU A 1 87 ? 10.743 9.933 3.027 1.00 89.56 87 LEU A CA 1
ATOM 689 C C . LEU A 1 87 ? 10.476 8.550 3.614 1.00 89.56 87 LEU A C 1
ATOM 691 O O . LEU A 1 87 ? 9.390 8.303 4.129 1.00 89.56 87 LEU A O 1
ATOM 695 N N . LEU A 1 88 ? 11.458 7.650 3.545 1.00 90.25 88 LEU A N 1
ATOM 696 C CA . LEU A 1 88 ? 11.336 6.315 4.117 1.00 90.25 88 LEU A CA 1
ATOM 697 C C . LEU A 1 88 ? 11.090 6.389 5.625 1.00 90.25 88 LEU A C 1
ATOM 699 O O . LEU A 1 88 ? 10.166 5.746 6.113 1.00 90.25 88 LEU A O 1
ATOM 703 N N . SER A 1 89 ? 11.846 7.226 6.340 1.00 91.88 89 SER A N 1
ATOM 704 C CA . SER A 1 89 ? 11.661 7.413 7.780 1.00 91.88 89 SER A CA 1
ATOM 705 C C . SER A 1 89 ? 10.262 7.938 8.118 1.00 91.88 89 SER A C 1
ATOM 707 O O . SER A 1 89 ? 9.612 7.419 9.024 1.00 91.88 89 SER A O 1
ATOM 709 N N . GLN A 1 90 ? 9.754 8.913 7.358 1.00 93.56 90 GLN A N 1
ATOM 710 C CA . GLN A 1 90 ? 8.391 9.425 7.533 1.00 93.56 90 GLN A CA 1
ATOM 711 C C . GLN A 1 90 ? 7.333 8.347 7.258 1.00 93.56 90 GLN A C 1
ATOM 713 O O . GLN A 1 90 ? 6.367 8.224 8.011 1.00 93.56 90 GLN A O 1
ATOM 718 N N . ILE A 1 91 ? 7.521 7.534 6.214 1.00 94.56 91 ILE A N 1
ATOM 719 C CA . ILE A 1 91 ? 6.632 6.408 5.901 1.00 94.56 91 ILE A CA 1
ATOM 720 C C . ILE A 1 91 ? 6.615 5.411 7.061 1.00 94.56 91 ILE A C 1
ATOM 722 O O . ILE A 1 91 ? 5.539 5.042 7.525 1.00 94.56 91 ILE A O 1
ATOM 726 N N . GLU A 1 92 ? 7.781 4.994 7.555 1.00 94.38 92 GLU A N 1
ATOM 727 C CA . GLU A 1 92 ? 7.899 4.029 8.653 1.00 94.38 92 GLU A CA 1
ATOM 728 C C . GLU A 1 92 ? 7.252 4.543 9.942 1.00 94.38 92 GLU A C 1
ATOM 730 O O . GLU A 1 92 ? 6.507 3.809 10.593 1.00 94.38 92 GLU A O 1
ATOM 735 N N . GLN A 1 93 ? 7.472 5.816 10.285 1.00 96.69 93 GLN A N 1
ATOM 736 C CA . GLN A 1 93 ? 6.844 6.452 11.444 1.00 96.69 93 GLN A CA 1
ATOM 737 C C . GLN A 1 93 ? 5.319 6.487 11.313 1.00 96.69 93 GLN A C 1
ATOM 739 O O . GLN A 1 93 ? 4.612 6.121 12.254 1.00 96.69 93 GLN A O 1
ATOM 744 N N . THR A 1 94 ? 4.800 6.882 10.150 1.00 96.75 94 THR A N 1
ATOM 745 C CA . THR A 1 94 ? 3.355 6.944 9.898 1.00 96.75 94 THR A CA 1
ATOM 746 C C . THR A 1 94 ? 2.725 5.554 9.917 1.00 96.75 94 THR A C 1
ATOM 748 O O . THR A 1 94 ? 1.708 5.356 10.580 1.00 96.75 94 THR A O 1
ATOM 751 N N . VAL A 1 95 ? 3.352 4.559 9.282 1.00 96.56 95 VAL A N 1
ATOM 752 C CA . VAL A 1 95 ? 2.906 3.157 9.338 1.00 96.56 95 VAL A CA 1
ATOM 753 C C . VAL A 1 95 ? 2.905 2.645 10.779 1.00 96.56 95 VAL A C 1
ATOM 755 O O . VAL A 1 95 ? 1.919 2.053 11.215 1.00 96.56 95 VAL A O 1
ATOM 758 N N . GLY A 1 96 ? 3.976 2.896 11.537 1.00 96.94 96 GLY A N 1
ATOM 759 C CA . GLY A 1 96 ? 4.084 2.492 12.939 1.00 96.94 96 GLY A CA 1
ATOM 760 C C . GLY A 1 96 ? 2.997 3.117 13.812 1.00 96.94 96 GLY A C 1
ATOM 761 O O . GLY A 1 96 ? 2.378 2.425 14.618 1.00 96.94 96 GLY A O 1
ATOM 762 N N . ARG A 1 97 ? 2.709 4.404 13.605 1.00 97.00 97 ARG A N 1
ATOM 763 C CA . ARG A 1 97 ? 1.645 5.140 14.296 1.00 97.00 97 ARG A CA 1
ATOM 764 C C . ARG A 1 97 ? 0.257 4.566 13.994 1.00 97.00 97 ARG A C 1
ATOM 766 O O . ARG A 1 97 ? -0.485 4.274 14.928 1.00 97.00 97 ARG A O 1
ATOM 773 N N . ILE A 1 98 ? -0.070 4.349 12.717 1.00 96.81 98 ILE A N 1
ATOM 774 C CA . ILE A 1 98 ? -1.358 3.778 12.284 1.00 96.81 98 ILE A CA 1
ATOM 775 C C . ILE A 1 98 ? -1.520 2.358 12.834 1.00 96.81 98 ILE A C 1
ATOM 777 O O . ILE A 1 98 ? -2.533 2.042 13.456 1.00 96.81 98 ILE A O 1
ATOM 781 N N . ASN A 1 99 ? -0.513 1.502 12.661 1.00 96.06 99 ASN A N 1
ATOM 782 C CA . ASN A 1 99 ? -0.571 0.136 13.171 1.00 96.06 99 ASN A CA 1
ATOM 783 C C . ASN A 1 99 ? -0.671 0.115 14.701 1.00 96.06 99 ASN A C 1
ATOM 785 O O . ASN A 1 99 ? -1.482 -0.631 15.232 1.00 96.06 99 ASN A O 1
ATOM 789 N N . GLY A 1 100 ? 0.063 0.969 15.417 1.00 95.38 100 GLY A N 1
ATOM 790 C CA . GLY A 1 100 ? -0.044 1.074 16.875 1.00 95.38 100 GLY A CA 1
ATOM 791 C C . GLY A 1 100 ? -1.433 1.502 17.362 1.00 95.38 100 GLY A C 1
ATOM 792 O O . GLY A 1 100 ? -1.834 1.142 18.465 1.00 95.38 100 GLY A O 1
ATOM 793 N N . GLN A 1 101 ? -2.182 2.241 16.542 1.00 94.25 101 GLN A N 1
ATOM 794 C CA . GLN A 1 101 ? -3.538 2.678 16.862 1.00 94.25 101 GLN A CA 1
ATOM 795 C C . GLN A 1 101 ? -4.618 1.642 16.506 1.00 94.25 101 GLN A C 1
ATOM 797 O O . GLN A 1 101 ? -5.641 1.584 17.193 1.00 94.25 101 GLN A O 1
ATOM 802 N N . PHE A 1 102 ? -4.433 0.857 15.437 1.00 92.06 102 PHE A N 1
ATOM 803 C CA . PHE A 1 102 ? -5.503 0.021 14.868 1.00 92.06 102 PHE A CA 1
ATOM 804 C C . PHE A 1 102 ? -5.203 -1.477 14.756 1.00 92.06 102 PHE A C 1
ATOM 806 O O . PHE A 1 102 ? -6.147 -2.237 14.538 1.00 92.06 102 PHE A O 1
ATOM 813 N N . ALA A 1 103 ? -3.949 -1.920 14.870 1.00 81.38 103 ALA A N 1
ATOM 814 C CA . ALA A 1 103 ? -3.626 -3.344 14.854 1.00 81.38 103 ALA A CA 1
ATOM 815 C C . ALA A 1 103 ? -4.061 -3.973 16.187 1.00 81.38 103 ALA A C 1
ATOM 817 O O . ALA A 1 103 ? -3.564 -3.595 17.248 1.00 81.38 103 ALA A O 1
ATOM 818 N N . GLN A 1 104 ? -5.019 -4.897 16.118 1.00 59.97 104 GLN A N 1
ATOM 819 C CA . GLN A 1 104 ? -5.419 -5.783 17.214 1.00 59.97 104 GLN A CA 1
ATOM 820 C C . GLN A 1 104 ? -4.922 -7.195 16.938 1.00 59.97 104 GLN A C 1
ATOM 822 O O . GLN A 1 104 ? -4.952 -7.591 15.750 1.00 59.97 104 GLN A O 1
#

Radius of gyration: 16.81 Å; chains: 1; bounding box: 40×34×42 Å

Sequence (104 aa):
PVGLDLNRVRHALADQSVIDRMETLRNELMDVRLILSVERLDFTKGIIEKLDAYERMLNEHPELKTKVTLMMVCVPAAAGMTIYEELLSQIEQTVGRINGQFAQ

pLDDT: mean 92.24, std 7.1, range [59.97, 98.19]

InterPro domains:
  IPR001830 Glycosyl transferase, family 20 [PF00982] (1-104)
  IPR001830 Glycosyl transferase, family 20 [PTHR10788] (1-103)